Protein AF-A0A3M1CZ71-F1 (afdb_monomer)

Solvent-accessible surface area (backbone atoms only — not comparable to full-atom values): 5357 Å² total; per-residue (Å²): 136,90,86,85,86,86,87,82,53,97,80,78,64,80,87,35,59,45,89,96,56,65,81,87,72,74,64,71,39,74,74,74,48,35,66,56,54,41,52,51,54,55,50,46,34,67,75,73,41,68,86,59,56,65,69,61,52,54,57,49,41,61,68,47,58,47,87,74,90,82,89,74,80,80,83,79,88,120

Secondary structure (DSSP, 8-state):
---------TTS----PPTTS-TTS-----SPPHHHHHHHHHHHHHHH-TTS-HHHHHHHHHHHSS-----PPP----

Radius of gyration: 14.55 Å; Cα contacts (8 Å, |Δi|>4): 39; chains: 1; bounding box: 30×31×41 Å

Mean predicted aligned error: 5.39 Å

Foldseek 3Di:
DDDDDDDDDPVNDDDQADPPDDPPPPDGCPPPALVRVLVVLVVCCVPPPVVDDPCVSVVVSVNSSPGDDDDDPDPPPD

Structure (mmCIF, N/CA/C/O backbone):
data_AF-A0A3M1CZ71-F1
#
_entry.id   AF-A0A3M1CZ71-F1
#
loop_
_atom_site.group_PDB
_atom_site.id
_atom_site.type_symbol
_atom_site.label_atom_id
_atom_site.label_alt_id
_atom_site.label_comp_id
_atom_site.label_asym_id
_atom_site.label_entity_id
_atom_site.label_seq_id
_atom_site.pdbx_PDB_ins_code
_atom_site.Cartn_x
_atom_site.Cartn_y
_atom_site.Cartn_z
_atom_site.occupancy
_atom_site.B_iso_or_equiv
_atom_site.auth_seq_id
_atom_site.auth_comp_id
_atom_site.auth_asym_id
_atom_site.auth_atom_id
_atom_site.pdbx_PDB_model_num
ATOM 1 N N . MET A 1 1 ? -8.745 -12.242 -14.528 1.00 72.00 1 MET A N 1
ATOM 2 C CA . MET A 1 1 ? -7.868 -12.756 -13.453 1.00 72.00 1 MET A CA 1
ATOM 3 C C . MET A 1 1 ? -7.933 -11.787 -12.291 1.00 72.00 1 MET A C 1
ATOM 5 O O . MET A 1 1 ? -7.642 -10.614 -12.496 1.00 72.00 1 MET A O 1
ATOM 9 N N . THR A 1 2 ? -8.363 -12.261 -11.128 1.00 85.19 2 THR A N 1
ATOM 10 C CA . THR A 1 2 ? -8.493 -11.457 -9.905 1.00 85.19 2 THR A CA 1
ATOM 11 C C . THR A 1 2 ? -7.134 -11.319 -9.225 1.00 85.19 2 THR A C 1
ATOM 13 O O . THR A 1 2 ? -6.337 -12.255 -9.258 1.00 85.19 2 THR A O 1
ATOM 16 N N . VAL A 1 3 ? -6.860 -10.157 -8.632 1.00 88.19 3 VAL A N 1
ATOM 17 C CA . VAL A 1 3 ? -5.668 -9.906 -7.812 1.00 88.19 3 VAL A CA 1
ATOM 18 C C . VAL A 1 3 ? -6.134 -9.657 -6.385 1.00 88.19 3 VAL A C 1
ATOM 20 O O . VAL A 1 3 ? -7.033 -8.847 -6.172 1.00 88.19 3 VAL A O 1
ATOM 23 N N . LEU A 1 4 ? -5.526 -10.352 -5.428 1.00 91.06 4 LEU A N 1
ATOM 24 C CA . LEU A 1 4 ? -5.751 -10.156 -4.001 1.00 91.06 4 LEU A CA 1
ATOM 25 C C . LEU A 1 4 ? -4.444 -9.689 -3.368 1.00 91.06 4 LEU A C 1
ATOM 27 O O . LEU A 1 4 ? -3.383 -10.241 -3.660 1.00 91.06 4 LEU A O 1
ATOM 31 N N . VAL A 1 5 ? -4.530 -8.673 -2.515 1.00 89.19 5 VAL A N 1
ATOM 32 C CA . VAL A 1 5 ? -3.395 -8.146 -1.754 1.00 89.19 5 VAL A CA 1
ATOM 33 C C . VAL A 1 5 ? -3.758 -8.228 -0.280 1.00 89.19 5 VAL A C 1
ATOM 35 O O . VAL A 1 5 ? -4.747 -7.636 0.144 1.00 89.19 5 VAL A O 1
ATOM 38 N N . GLY A 1 6 ? -2.966 -8.980 0.480 1.00 91.56 6 GLY A N 1
ATOM 39 C CA . GLY A 1 6 ? -3.062 -9.060 1.933 1.00 91.56 6 GLY A CA 1
ATOM 40 C C . GLY A 1 6 ? -1.856 -8.385 2.573 1.00 91.56 6 GLY A C 1
ATOM 41 O O . GLY A 1 6 ? -0.733 -8.541 2.095 1.00 91.56 6 GLY A O 1
ATOM 42 N N . PHE A 1 7 ? -2.090 -7.640 3.645 1.00 88.06 7 PHE A N 1
ATOM 43 C CA . PHE A 1 7 ? -1.042 -7.086 4.493 1.00 88.06 7 PHE A CA 1
ATOM 44 C C . PHE A 1 7 ? -1.480 -7.163 5.952 1.00 88.06 7 PHE A C 1
ATOM 46 O O . PHE A 1 7 ? -2.661 -7.037 6.270 1.00 88.06 7 PHE A O 1
ATOM 53 N N . GLU A 1 8 ? -0.505 -7.366 6.828 1.00 89.44 8 GLU A N 1
ATOM 54 C CA . GLU A 1 8 ? -0.672 -7.373 8.275 1.00 89.44 8 GLU A CA 1
ATOM 55 C C . GLU A 1 8 ? 0.114 -6.198 8.856 1.00 89.44 8 GLU A C 1
ATOM 57 O O . GLU A 1 8 ? 1.195 -5.863 8.368 1.00 89.44 8 GLU A O 1
ATOM 62 N N . PHE A 1 9 ? -0.430 -5.563 9.892 1.00 86.00 9 PHE A N 1
ATOM 63 C CA . PHE A 1 9 ? 0.270 -4.523 10.636 1.00 86.00 9 PHE A CA 1
ATOM 64 C C . PHE A 1 9 ? 0.865 -5.147 11.896 1.00 86.00 9 PHE A C 1
ATOM 66 O O . PHE A 1 9 ? 0.106 -5.415 12.827 1.00 86.00 9 PHE A O 1
ATOM 73 N N . PRO A 1 10 ? 2.198 -5.323 11.991 1.00 88.00 10 PRO A N 1
ATOM 74 C CA . PRO A 1 10 ? 2.812 -6.024 13.123 1.00 88.00 10 PRO A CA 1
ATOM 75 C C . PRO A 1 10 ? 2.514 -5.392 14.489 1.00 88.00 10 PRO A C 1
ATOM 77 O O . PRO A 1 10 ? 2.581 -6.058 15.514 1.00 88.00 10 PRO A O 1
ATOM 80 N N . LEU A 1 11 ? 2.193 -4.094 14.510 1.00 89.38 11 LEU A N 1
ATOM 81 C CA . LEU A 1 11 ? 1.844 -3.346 15.721 1.00 89.38 11 LEU A CA 1
ATOM 82 C C . LEU A 1 11 ? 0.332 -3.123 15.888 1.00 89.38 11 LEU A C 1
ATOM 84 O O . LEU A 1 11 ? -0.071 -2.358 16.762 1.00 89.38 11 LEU A O 1
ATOM 88 N N . GLY A 1 12 ? -0.501 -3.703 15.018 1.00 86.19 12 GLY A N 1
ATOM 89 C CA . GLY A 1 12 ? -1.955 -3.513 15.021 1.00 86.19 12 GLY A CA 1
ATOM 90 C C . GLY A 1 12 ? -2.408 -2.068 14.775 1.00 86.19 12 GLY A C 1
ATOM 91 O O . GLY A 1 12 ? -3.537 -1.714 15.097 1.00 86.19 12 GLY A O 1
ATOM 92 N N . ARG A 1 13 ? -1.530 -1.204 14.249 1.00 86.31 13 ARG A N 1
ATOM 93 C CA . ARG A 1 13 ? -1.794 0.225 14.031 1.00 86.31 13 ARG A CA 1
ATOM 94 C C . ARG A 1 13 ? -1.509 0.614 12.589 1.00 86.31 13 ARG A C 1
ATOM 96 O O . ARG A 1 13 ? -0.545 0.138 11.993 1.00 86.31 13 ARG A O 1
ATOM 103 N N . TYR A 1 14 ? -2.312 1.538 12.075 1.00 87.06 14 TYR A N 1
ATOM 104 C CA . TYR A 1 14 ? -2.185 2.086 10.731 1.00 87.06 14 TYR A CA 1
ATOM 105 C C . TYR A 1 14 ? -2.250 3.618 10.775 1.00 87.06 14 TYR A C 1
ATOM 107 O O . TYR A 1 14 ? -3.096 4.192 11.459 1.00 87.06 14 TYR A O 1
ATOM 115 N N . HIS A 1 15 ? -1.336 4.286 10.064 1.00 86.75 15 HIS A N 1
ATOM 116 C CA . HIS A 1 15 ? -1.299 5.746 9.999 1.00 86.75 15 HIS A CA 1
ATOM 117 C C . HIS A 1 15 ? -2.215 6.240 8.874 1.00 86.75 15 HIS A C 1
ATOM 119 O O . HIS A 1 15 ? -1.819 6.289 7.711 1.00 86.75 15 HIS A O 1
ATOM 125 N N . ALA A 1 16 ? -3.450 6.583 9.237 1.00 87.44 16 ALA A N 1
ATOM 126 C CA . ALA A 1 16 ? -4.530 6.875 8.299 1.00 87.44 16 ALA A CA 1
ATOM 127 C C . ALA A 1 16 ? -4.614 8.339 7.833 1.00 87.44 16 ALA A C 1
ATOM 129 O O . ALA A 1 16 ? -5.637 8.730 7.292 1.00 87.44 16 ALA A O 1
ATOM 130 N N . SER A 1 17 ? -3.579 9.160 8.017 1.00 88.44 17 SER A N 1
ATOM 131 C CA . SER A 1 17 ? -3.589 10.557 7.550 1.00 88.44 17 SER A CA 1
ATOM 132 C C . SER A 1 17 ? -3.668 10.603 6.016 1.00 88.44 17 SER A C 1
ATOM 134 O O . SER A 1 17 ? -2.799 9.998 5.378 1.00 88.44 17 SER A O 1
ATOM 136 N N . PRO A 1 18 ? -4.656 11.263 5.386 1.00 84.69 18 PRO A N 1
ATOM 137 C CA . PRO A 1 18 ? -4.739 11.335 3.929 1.00 84.69 18 PRO A CA 1
ATOM 138 C C . PRO A 1 18 ? -3.514 11.995 3.281 1.00 84.69 18 PRO A C 1
ATOM 140 O O . PRO A 1 18 ? -2.717 12.695 3.914 1.00 84.69 18 PRO A O 1
ATOM 143 N N . TRP A 1 19 ? -3.302 11.725 1.993 1.00 81.50 19 TRP A N 1
ATOM 144 C CA . TRP A 1 19 ? -2.227 12.388 1.255 1.00 81.50 19 TRP A CA 1
ATOM 145 C C . TRP A 1 19 ? -2.558 13.868 1.031 1.00 81.50 19 TRP A C 1
ATOM 147 O O . TRP A 1 19 ? -3.599 14.188 0.470 1.00 81.50 19 TRP A O 1
ATOM 157 N N . GLY A 1 20 ? -1.632 14.763 1.384 1.00 81.25 20 GLY A N 1
ATOM 158 C CA . GLY A 1 20 ? -1.791 16.203 1.158 1.00 81.25 20 GLY A CA 1
ATOM 159 C C . GLY A 1 20 ? -2.641 16.931 2.204 1.00 81.25 20 GLY A C 1
ATOM 160 O O . GLY A 1 20 ? -2.867 18.124 2.038 1.00 81.25 20 GLY A O 1
ATOM 161 N N . THR A 1 21 ? -3.063 16.250 3.272 1.00 79.00 21 THR A N 1
ATOM 162 C CA . THR A 1 21 ? -3.796 16.834 4.408 1.00 79.00 21 THR A CA 1
ATOM 163 C C . THR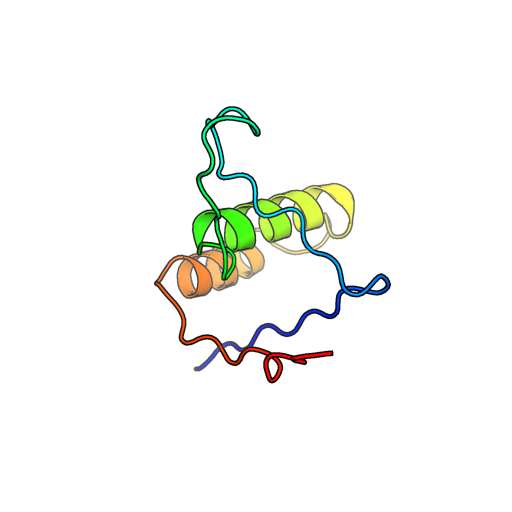 A 1 21 ? -2.893 16.973 5.628 1.00 79.00 21 THR A C 1
ATOM 165 O O . THR A 1 21 ? -1.999 16.144 5.850 1.00 79.00 21 THR A O 1
ATOM 168 N N . HIS A 1 22 ? -3.137 17.980 6.465 1.00 73.19 22 HIS A N 1
ATOM 169 C CA . HIS A 1 22 ? -2.474 18.058 7.766 1.00 73.19 22 HIS A CA 1
ATOM 170 C C . HIS A 1 22 ? -3.086 17.032 8.742 1.00 73.19 22 HIS A C 1
ATOM 172 O O . HIS A 1 22 ? -4.306 16.907 8.805 1.00 73.19 22 HIS A O 1
ATOM 178 N N . PRO A 1 23 ? -2.288 16.339 9.583 1.00 64.56 23 PRO A N 1
ATOM 179 C CA . PRO A 1 23 ? -2.799 15.320 10.516 1.00 64.56 23 PRO A CA 1
ATOM 180 C C . PRO A 1 23 ? -3.868 15.811 11.508 1.00 64.56 23 PRO A C 1
ATOM 182 O O . PRO A 1 23 ? -4.588 15.007 12.090 1.00 64.56 23 PRO A O 1
ATOM 185 N N . ASN A 1 24 ? -3.966 17.127 11.710 1.00 70.38 24 ASN A N 1
ATOM 186 C CA . ASN A 1 24 ? -4.904 17.752 12.642 1.00 70.38 24 ASN A CA 1
ATOM 187 C C . ASN A 1 24 ? -6.234 18.163 11.984 1.00 70.38 24 ASN A C 1
ATOM 189 O O . ASN A 1 24 ? -7.080 18.743 12.657 1.00 70.38 24 ASN A O 1
ATOM 193 N N . GLU A 1 25 ? -6.423 17.889 10.691 1.00 75.88 25 GLU A N 1
ATOM 194 C CA . GLU A 1 25 ? -7.665 18.198 9.962 1.00 75.88 25 GLU A CA 1
ATOM 195 C C . GLU A 1 25 ? -8.774 17.165 10.229 1.00 75.88 25 GLU A C 1
ATOM 197 O O . GLU A 1 25 ? -9.924 17.380 9.860 1.00 75.88 25 GLU A O 1
ATOM 202 N N . GLY A 1 26 ? -8.456 16.066 10.926 1.00 75.75 26 GLY A N 1
ATOM 203 C CA . GLY A 1 26 ? -9.431 15.076 11.395 1.00 75.75 26 GLY A CA 1
ATOM 204 C C . GLY A 1 26 ? -9.920 14.094 10.328 1.00 75.75 26 GLY A C 1
ATOM 205 O O . GLY A 1 26 ? -10.694 13.194 10.650 1.00 75.75 26 GLY A O 1
ATOM 206 N N . GLU A 1 27 ? -9.462 14.220 9.082 1.00 81.88 27 GLU A N 1
ATOM 207 C CA . GLU A 1 27 ? -9.770 13.252 8.033 1.00 81.88 27 GLU A CA 1
ATOM 208 C C . GLU A 1 27 ? -8.997 11.941 8.225 1.00 81.88 27 GLU A C 1
ATOM 210 O O . GLU A 1 27 ? -7.813 11.925 8.569 1.00 81.88 27 GLU A O 1
ATOM 215 N N . VAL A 1 28 ? -9.682 10.821 7.987 1.00 84.81 28 VAL A N 1
ATOM 216 C CA . VAL A 1 28 ? -9.154 9.466 8.168 1.00 84.81 28 VAL A CA 1
ATOM 217 C C . VAL A 1 28 ? -9.290 8.699 6.857 1.00 84.81 28 VAL A C 1
ATOM 219 O O . VAL A 1 28 ? -10.390 8.466 6.365 1.00 84.81 28 VAL A O 1
ATOM 222 N N . GLU A 1 29 ? -8.168 8.247 6.310 1.00 88.88 29 GLU A N 1
ATOM 223 C CA . GLU A 1 29 ? -8.098 7.386 5.132 1.00 88.88 29 GLU A CA 1
ATOM 224 C C . GLU A 1 29 ? -8.058 5.910 5.552 1.00 88.88 29 GLU A C 1
ATOM 226 O O . GLU A 1 29 ? -7.007 5.260 5.512 1.00 88.88 29 GLU A O 1
ATOM 231 N N . TRP A 1 30 ? -9.207 5.383 5.983 1.00 88.31 30 TRP A N 1
ATOM 232 C CA . TRP A 1 30 ? -9.395 3.957 6.245 1.00 88.31 30 TRP A CA 1
ATOM 233 C C . TRP A 1 30 ? -10.675 3.440 5.568 1.00 88.31 30 TRP A C 1
ATOM 235 O O . TRP A 1 30 ? -11.745 4.001 5.807 1.00 88.31 30 TRP A O 1
ATOM 245 N N . PRO A 1 31 ? -10.605 2.365 4.762 1.00 89.62 31 PRO A N 1
ATOM 246 C CA . PRO A 1 31 ? -9.407 1.605 4.385 1.00 89.62 31 PRO A CA 1
ATOM 247 C C . PRO A 1 31 ? -8.420 2.400 3.503 1.00 89.62 31 PRO A C 1
ATOM 249 O O . PRO A 1 31 ? -8.777 3.465 3.000 1.00 89.62 31 PRO A O 1
ATOM 252 N N . PRO A 1 32 ? -7.176 1.911 3.302 1.00 90.12 32 PRO A N 1
ATOM 253 C CA . PRO A 1 32 ? -6.188 2.606 2.477 1.00 90.12 32 PRO A CA 1
ATOM 254 C C . PRO A 1 32 ? -6.709 2.803 1.055 1.00 90.12 32 PRO A C 1
ATOM 256 O O . PRO A 1 32 ? -7.096 1.826 0.418 1.00 90.12 32 PRO A O 1
ATOM 259 N N . SER A 1 33 ? -6.684 4.027 0.534 1.00 89.94 33 SER A N 1
ATOM 260 C CA . SER A 1 33 ? -7.144 4.327 -0.825 1.00 89.94 33 SER A CA 1
ATOM 261 C C . SER A 1 33 ? -6.338 3.563 -1.8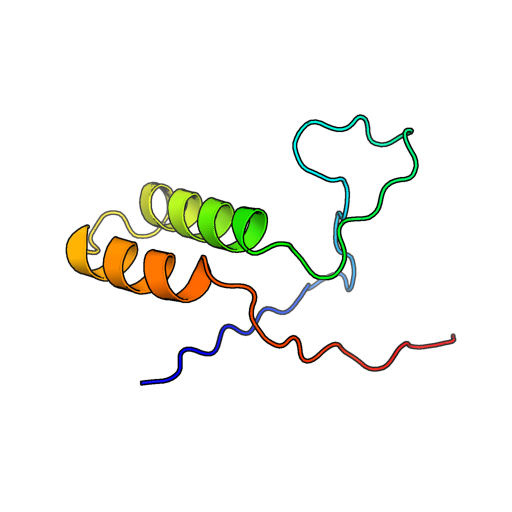91 1.00 89.94 33 SER A C 1
ATOM 263 O O . SER A 1 33 ? -5.168 3.225 -1.663 1.00 89.94 33 SER A O 1
ATOM 265 N N . PRO A 1 34 ? -6.894 3.351 -3.102 1.00 92.06 34 PRO A N 1
ATOM 266 C CA . PRO A 1 34 ? -6.136 2.795 -4.226 1.00 92.06 34 PRO A CA 1
ATOM 267 C C . PRO A 1 34 ? -4.834 3.557 -4.496 1.00 92.06 34 PRO A C 1
ATOM 269 O O . PRO A 1 34 ? -3.801 2.947 -4.763 1.00 92.06 34 PRO A O 1
ATOM 272 N N . TRP A 1 35 ? -4.856 4.888 -4.352 1.00 91.12 35 TRP A N 1
ATOM 273 C CA . TRP A 1 35 ? -3.665 5.727 -4.475 1.00 91.12 35 TRP A CA 1
ATOM 274 C C . TRP A 1 35 ? -2.580 5.329 -3.474 1.00 91.12 35 TRP A C 1
ATOM 276 O O . TRP A 1 35 ? -1.429 5.125 -3.867 1.00 91.12 35 TRP A O 1
ATOM 286 N N . ARG A 1 36 ? -2.933 5.175 -2.193 1.00 91.56 36 ARG A N 1
ATOM 287 C CA . ARG A 1 36 ? -1.977 4.791 -1.151 1.00 91.56 36 ARG A CA 1
ATOM 288 C C . ARG A 1 36 ? -1.380 3.411 -1.406 1.00 91.56 36 ARG A C 1
ATOM 290 O O . ARG A 1 36 ? -0.166 3.256 -1.275 1.00 91.56 36 ARG A O 1
ATOM 297 N N . LEU A 1 37 ? -2.194 2.448 -1.838 1.00 91.50 37 LEU A N 1
ATOM 298 C CA . LEU A 1 37 ? -1.729 1.103 -2.191 1.00 91.50 37 LEU A CA 1
ATOM 299 C C . LEU A 1 37 ? -0.773 1.123 -3.392 1.00 91.50 37 LEU A C 1
ATOM 301 O O . LEU A 1 37 ? 0.339 0.601 -3.309 1.00 91.50 37 LEU A O 1
ATOM 305 N N . VAL A 1 38 ? -1.172 1.765 -4.493 1.00 94.62 38 VAL A N 1
ATOM 306 C CA . VAL A 1 38 ? -0.365 1.849 -5.720 1.00 94.62 38 VAL A CA 1
ATOM 307 C C . VAL A 1 38 ? 0.954 2.573 -5.461 1.00 94.62 38 VAL A C 1
ATOM 309 O O . VAL A 1 38 ? 2.008 2.099 -5.885 1.00 94.62 38 VAL A O 1
ATOM 312 N N . ARG A 1 39 ? 0.921 3.686 -4.722 1.00 94.50 39 ARG A N 1
ATOM 313 C CA . ARG A 1 39 ? 2.117 4.464 -4.380 1.00 94.50 39 ARG A CA 1
ATOM 314 C C . ARG A 1 39 ? 3.091 3.665 -3.517 1.00 94.50 39 ARG A C 1
ATOM 316 O O . ARG A 1 39 ? 4.292 3.716 -3.773 1.00 94.50 39 ARG A O 1
ATOM 323 N N . ALA A 1 40 ? 2.588 2.934 -2.520 1.00 93.56 40 ALA A N 1
ATOM 324 C CA . ALA A 1 40 ? 3.416 2.095 -1.658 1.00 93.56 40 ALA A CA 1
ATOM 325 C C . ALA A 1 40 ? 4.111 0.987 -2.461 1.00 93.56 40 ALA A C 1
ATOM 327 O O . ALA A 1 40 ? 5.329 0.852 -2.384 1.00 93.56 40 ALA A O 1
ATOM 328 N N . LEU A 1 41 ? 3.362 0.261 -3.297 1.00 95.00 41 LEU A N 1
ATOM 329 C CA . LEU A 1 41 ? 3.914 -0.803 -4.140 1.00 95.00 41 LEU A CA 1
ATOM 330 C C . LEU A 1 41 ? 4.923 -0.273 -5.164 1.00 95.00 41 LEU A C 1
ATOM 332 O O . LEU A 1 41 ? 5.964 -0.894 -5.369 1.00 95.00 41 LEU A O 1
ATOM 336 N N . TYR A 1 42 ? 4.655 0.886 -5.771 1.00 97.12 42 TYR A N 1
ATOM 337 C CA . TYR A 1 42 ? 5.591 1.526 -6.696 1.00 97.12 42 TYR A CA 1
ATOM 338 C C . TYR A 1 42 ? 6.906 1.905 -6.000 1.00 97.12 42 TYR A C 1
ATOM 340 O O . TYR A 1 42 ? 7.983 1.613 -6.515 1.00 97.12 42 TYR A O 1
ATOM 348 N N . ALA A 1 43 ? 6.842 2.504 -4.807 1.00 97.38 43 ALA A N 1
ATOM 349 C CA . ALA A 1 43 ? 8.038 2.833 -4.033 1.00 97.38 43 ALA A CA 1
ATOM 350 C C . ALA A 1 43 ? 8.816 1.571 -3.616 1.00 97.38 43 ALA A C 1
ATOM 352 O O . ALA A 1 43 ? 10.032 1.508 -3.793 1.00 97.38 43 ALA A O 1
ATOM 353 N N . SER A 1 44 ? 8.117 0.538 -3.129 1.00 96.44 44 SER A N 1
ATOM 354 C CA . SER A 1 44 ? 8.731 -0.745 -2.766 1.00 96.44 44 SER A CA 1
ATOM 355 C C . SER A 1 44 ? 9.388 -1.444 -3.954 1.00 96.44 44 SER A C 1
ATOM 357 O O . SER A 1 44 ? 10.425 -2.080 -3.775 1.00 96.44 44 SER A O 1
ATOM 359 N N . TRP A 1 45 ? 8.832 -1.320 -5.161 1.00 97.75 45 TRP A N 1
ATOM 360 C CA . TRP A 1 45 ? 9.460 -1.850 -6.370 1.00 97.75 45 TRP A CA 1
ATOM 361 C C . TRP A 1 45 ? 10.837 -1.219 -6.600 1.00 97.75 45 TRP A C 1
ATOM 363 O O . TRP A 1 45 ? 11.823 -1.951 -6.678 1.00 97.75 45 TRP A O 1
ATOM 373 N N . HIS A 1 46 ? 10.915 0.114 -6.617 1.00 97.50 46 HIS A N 1
ATOM 374 C CA . HIS A 1 46 ? 12.176 0.837 -6.826 1.00 97.50 46 HIS A CA 1
ATOM 375 C C . HIS A 1 46 ? 13.210 0.561 -5.730 1.00 97.50 46 HIS A C 1
ATOM 377 O O . HIS A 1 46 ? 14.393 0.417 -6.025 1.00 97.50 46 HIS A O 1
ATOM 383 N N . GLU A 1 47 ? 12.782 0.458 -4.471 1.00 98.19 47 GLU A N 1
ATOM 384 C CA . GLU A 1 47 ? 13.708 0.294 -3.346 1.00 98.19 47 GLU A CA 1
ATOM 385 C C . GLU A 1 47 ? 14.138 -1.163 -3.116 1.00 98.19 47 GLU A C 1
ATOM 387 O O . GLU A 1 47 ? 15.288 -1.429 -2.769 1.00 98.19 47 GLU A O 1
ATOM 392 N N . LYS A 1 48 ? 13.213 -2.119 -3.254 1.00 97.38 48 LYS A N 1
ATOM 393 C CA . LYS A 1 48 ? 13.416 -3.506 -2.801 1.00 97.38 48 LYS A CA 1
ATOM 394 C C . LYS A 1 48 ? 13.451 -4.524 -3.931 1.00 97.38 48 LYS A C 1
ATOM 396 O O . LYS A 1 48 ? 14.004 -5.603 -3.742 1.00 97.38 48 LYS A O 1
ATOM 401 N N . SER A 1 49 ? 12.839 -4.234 -5.077 1.00 97.12 49 SER A N 1
ATOM 402 C CA . SER A 1 49 ? 12.699 -5.199 -6.177 1.00 97.12 49 SER A CA 1
ATOM 403 C C . SER A 1 49 ? 13.046 -4.617 -7.557 1.00 97.12 49 SER A C 1
ATOM 405 O O . SER A 1 49 ? 12.325 -4.893 -8.516 1.00 97.12 49 SER A O 1
ATOM 407 N N . PRO A 1 50 ? 14.160 -3.871 -7.719 1.00 96.75 50 PRO A N 1
ATOM 408 C CA . PRO A 1 50 ? 14.471 -3.171 -8.972 1.00 96.75 50 PRO A CA 1
ATOM 409 C C . PRO A 1 50 ? 14.710 -4.109 -10.169 1.00 96.75 50 PRO A C 1
ATOM 411 O O . PRO A 1 50 ? 14.755 -3.664 -11.308 1.00 96.75 50 PRO A O 1
ATOM 414 N N . HIS A 1 51 ? 14.864 -5.412 -9.920 1.00 97.75 51 HIS A N 1
ATOM 415 C CA . HIS A 1 51 ? 15.029 -6.445 -10.942 1.00 97.75 51 HIS A CA 1
ATOM 416 C C . HIS A 1 51 ? 13.713 -6.845 -11.634 1.00 97.75 51 HIS A C 1
ATOM 418 O O . HIS A 1 51 ? 13.754 -7.508 -12.6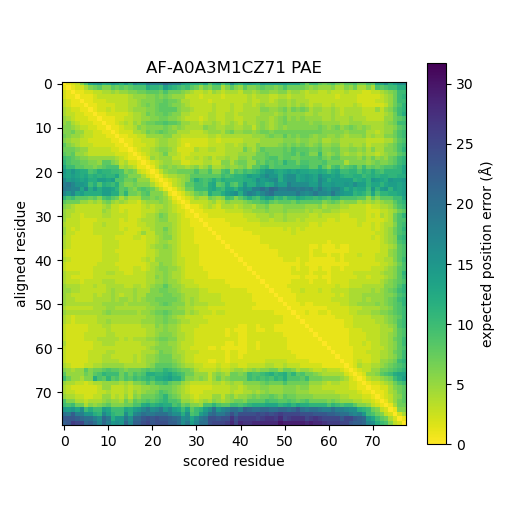70 1.00 97.75 51 HIS A O 1
ATOM 424 N N . LEU A 1 52 ? 12.550 -6.500 -11.068 1.00 97.94 52 LEU A N 1
ATOM 425 C CA . LEU A 1 52 ? 11.260 -6.775 -11.702 1.00 97.94 52 LEU A CA 1
ATOM 426 C C . LEU A 1 52 ? 11.073 -5.875 -12.922 1.00 97.94 52 LEU A C 1
ATOM 428 O O . LEU A 1 52 ? 11.381 -4.684 -12.869 1.00 97.94 52 LEU A O 1
ATOM 432 N N . SER A 1 53 ? 10.526 -6.436 -14.002 1.00 97.75 53 SER A N 1
ATOM 433 C CA . SER A 1 53 ? 10.256 -5.663 -15.211 1.00 97.75 53 SER A CA 1
ATOM 434 C C . SER A 1 53 ? 9.160 -4.626 -14.982 1.00 97.75 53 SER A C 1
ATOM 436 O O . SER A 1 53 ? 8.170 -4.870 -14.286 1.00 97.75 53 S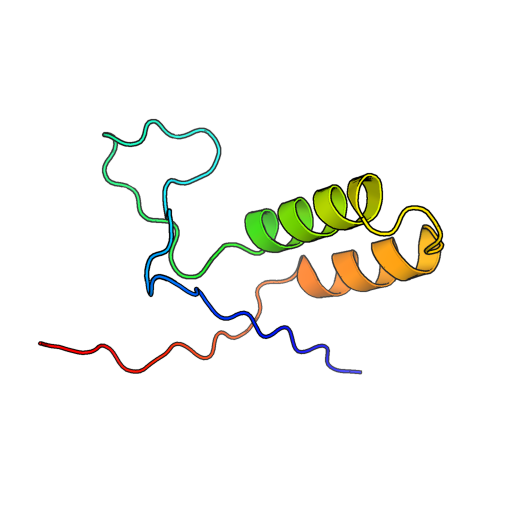ER A O 1
ATOM 438 N N . GLU A 1 54 ? 9.318 -3.474 -15.627 1.00 97.81 54 GLU A N 1
ATOM 439 C CA . GLU A 1 54 ? 8.345 -2.387 -15.569 1.00 97.81 54 GLU A CA 1
ATOM 440 C C . GLU A 1 54 ? 6.958 -2.839 -16.042 1.00 97.81 54 GLU A C 1
ATOM 442 O O . GLU A 1 54 ? 5.966 -2.591 -15.360 1.00 97.81 54 GLU A O 1
ATOM 447 N N . ASP A 1 55 ? 6.879 -3.586 -17.146 1.00 98.12 55 ASP A N 1
ATOM 448 C CA . ASP A 1 55 ? 5.608 -4.083 -17.684 1.00 98.12 55 ASP A CA 1
ATOM 449 C C . ASP A 1 55 ? 4.834 -4.948 -16.684 1.00 98.12 55 ASP A C 1
ATOM 451 O O . ASP A 1 55 ? 3.610 -4.824 -16.561 1.00 98.12 55 ASP A O 1
ATOM 455 N N . LEU A 1 56 ? 5.5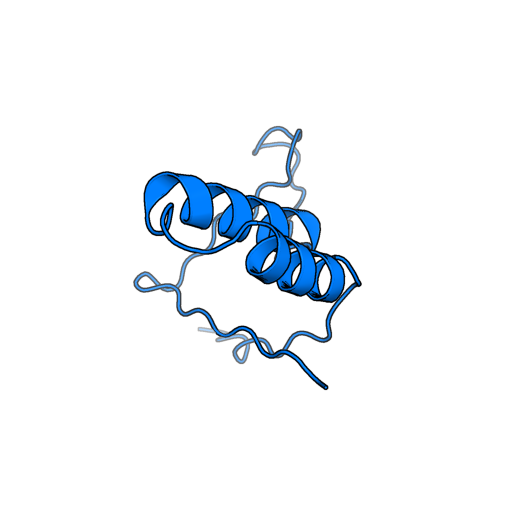41 -5.804 -15.937 1.00 96.25 56 LEU A N 1
ATOM 456 C CA . LEU A 1 56 ? 4.936 -6.647 -14.911 1.00 96.25 56 LEU A CA 1
ATOM 457 C C . LEU A 1 56 ? 4.350 -5.786 -13.789 1.00 96.25 56 LEU A C 1
ATOM 459 O O . LEU A 1 56 ? 3.187 -5.958 -13.410 1.00 96.25 56 LEU A O 1
ATOM 463 N N . VAL A 1 57 ? 5.147 -4.848 -13.273 1.00 96.94 57 VAL A N 1
ATOM 464 C CA . VAL A 1 57 ? 4.754 -4.005 -12.140 1.00 96.94 5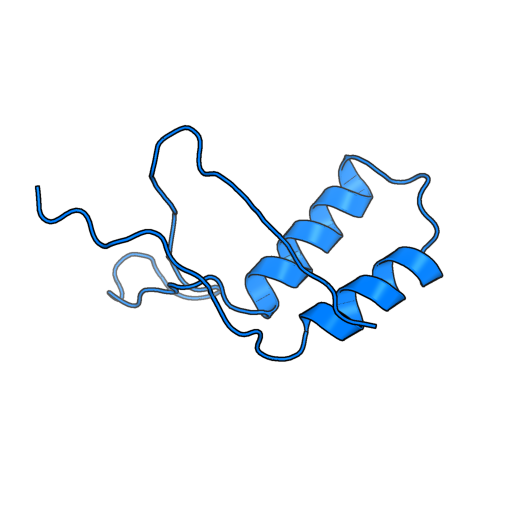7 VAL A CA 1
ATOM 465 C C . VAL A 1 57 ? 3.631 -3.058 -12.542 1.00 96.94 57 VAL A C 1
ATOM 467 O O . VAL A 1 57 ? 2.590 -3.038 -11.889 1.00 96.94 57 VAL A O 1
ATOM 470 N N . LEU A 1 58 ? 3.762 -2.338 -13.656 1.00 96.50 58 LEU A N 1
ATOM 471 C CA . LEU A 1 58 ? 2.712 -1.444 -14.145 1.00 96.50 58 LEU A CA 1
ATOM 472 C C . LEU A 1 58 ? 1.430 -2.208 -14.502 1.00 96.50 58 LEU A C 1
ATOM 474 O O . LEU A 1 58 ? 0.328 -1.703 -14.275 1.00 96.50 58 LEU A O 1
ATOM 478 N N . GLY A 1 59 ? 1.539 -3.435 -15.018 1.00 95.56 59 GLY A N 1
ATOM 479 C CA . GLY A 1 59 ? 0.395 -4.316 -15.252 1.00 95.56 59 GLY A CA 1
ATOM 480 C C . GLY A 1 59 ? -0.370 -4.668 -13.970 1.00 95.56 59 GLY A C 1
ATOM 481 O O . GLY A 1 59 ? -1.603 -4.702 -13.982 1.00 95.56 59 GLY A O 1
ATOM 482 N N . LEU A 1 60 ? 0.337 -4.892 -12.859 1.00 94.00 60 LEU A N 1
ATOM 483 C CA . LEU A 1 60 ? -0.257 -5.092 -11.534 1.00 94.00 60 LEU A CA 1
ATOM 484 C C . LEU A 1 60 ? -0.874 -3.796 -10.990 1.00 94.00 60 LEU A C 1
ATOM 486 O O . LEU A 1 60 ? -2.037 -3.798 -10.586 1.00 94.00 60 LEU A O 1
ATOM 490 N N . LEU A 1 61 ? -0.129 -2.688 -11.014 1.00 95.06 61 LEU A N 1
ATOM 491 C CA . LEU A 1 61 ? -0.572 -1.406 -10.457 1.00 95.06 61 LEU A CA 1
ATOM 492 C C . LEU A 1 61 ? -1.849 -0.893 -11.131 1.00 95.06 61 LEU A C 1
ATOM 494 O O . LEU A 1 61 ? -2.749 -0.419 -10.444 1.00 95.06 61 LEU A O 1
ATOM 498 N N . ARG A 1 62 ? -1.990 -1.062 -12.453 1.00 94.75 62 ARG A N 1
ATOM 499 C CA . ARG A 1 62 ? -3.222 -0.702 -13.183 1.00 94.75 62 ARG A CA 1
ATOM 500 C C . ARG A 1 62 ? -4.455 -1.453 -12.679 1.00 94.75 62 ARG A C 1
ATOM 502 O O . ARG A 1 62 ? -5.535 -0.875 -12.642 1.00 94.75 62 ARG A O 1
ATOM 509 N N . LYS A 1 63 ? -4.308 -2.717 -12.270 1.00 91.94 63 LYS A N 1
ATOM 510 C CA . LYS A 1 6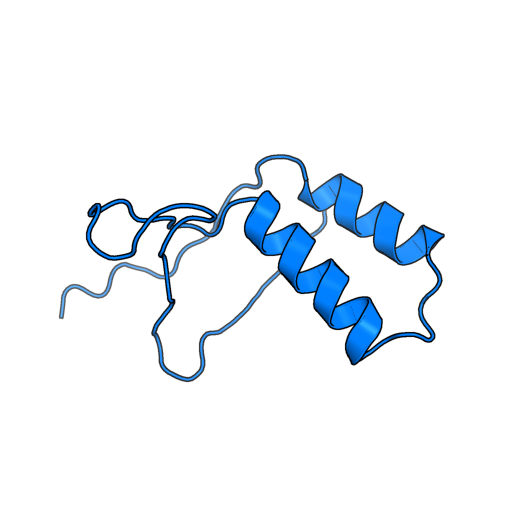3 ? -5.415 -3.513 -11.710 1.00 91.94 63 LYS A CA 1
ATOM 511 C C . LYS A 1 63 ? -5.787 -3.074 -10.295 1.00 91.94 63 LYS A C 1
ATOM 513 O O . LYS A 1 63 ? -6.933 -3.227 -9.902 1.00 91.94 63 LYS A O 1
ATOM 518 N N . LEU A 1 64 ? -4.825 -2.549 -9.538 1.00 91.50 64 LEU A N 1
ATOM 519 C CA . LEU A 1 64 ? -5.030 -2.065 -8.170 1.00 91.50 64 LEU A CA 1
ATOM 520 C C . LEU A 1 64 ? -5.474 -0.598 -8.108 1.00 91.50 64 LEU A C 1
ATOM 522 O O . LEU A 1 64 ? -5.939 -0.150 -7.067 1.00 91.50 64 LEU A O 1
ATOM 526 N N . ALA A 1 65 ? -5.346 0.147 -9.208 1.00 91.50 65 ALA A N 1
ATOM 527 C CA . ALA A 1 65 ? -5.784 1.537 -9.299 1.00 91.50 65 ALA A CA 1
ATOM 528 C C . ALA A 1 65 ? -7.318 1.692 -9.305 1.00 91.50 65 ALA A C 1
ATOM 530 O O . ALA A 1 65 ? -7.824 2.782 -9.047 1.00 91.50 65 ALA A O 1
ATOM 531 N N . THR A 1 66 ? -8.068 0.623 -9.586 1.00 87.06 66 THR A N 1
ATOM 532 C CA . THR A 1 66 ? -9.531 0.608 -9.453 1.00 87.06 66 THR A CA 1
ATOM 533 C C . THR A 1 66 ? -9.934 0.358 -7.997 1.00 87.06 66 THR A C 1
ATOM 535 O O . THR A 1 66 ? -9.302 -0.491 -7.369 1.00 87.06 66 THR A O 1
ATOM 538 N N . PRO A 1 67 ? -10.987 1.010 -7.462 1.00 81.38 67 PRO A N 1
ATOM 539 C CA . PRO A 1 67 ? -11.450 0.781 -6.091 1.00 81.38 67 PRO A CA 1
ATOM 540 C C . PRO A 1 67 ? -11.700 -0.713 -5.808 1.00 81.38 67 PRO A C 1
ATOM 542 O O . PRO A 1 67 ? -12.569 -1.304 -6.456 1.00 81.38 67 PRO A O 1
ATOM 545 N N . PRO A 1 68 ? -10.948 -1.349 -4.889 1.00 81.31 68 PRO A N 1
ATOM 546 C CA . PRO A 1 68 ? -11.137 -2.759 -4.582 1.00 81.31 68 PRO A CA 1
ATOM 547 C C . PRO A 1 68 ? -12.238 -2.948 -3.530 1.00 81.31 68 PRO A C 1
ATOM 549 O O . PRO A 1 68 ? -12.611 -2.024 -2.807 1.00 81.31 68 PRO A O 1
ATOM 552 N N . ALA A 1 69 ? -12.733 -4.179 -3.411 1.00 88.31 69 ALA A N 1
ATOM 553 C CA . ALA A 1 69 ? -13.467 -4.595 -2.223 1.00 88.31 69 ALA A CA 1
ATOM 554 C C . ALA A 1 69 ? -12.466 -4.863 -1.089 1.00 88.31 69 ALA A C 1
ATOM 556 O O . ALA A 1 69 ? -11.458 -5.538 -1.303 1.00 88.31 69 ALA A O 1
ATOM 557 N N . TYR A 1 70 ? -12.749 -4.355 0.111 1.00 88.38 70 TYR A N 1
ATOM 558 C CA . TYR A 1 70 ? -11.903 -4.564 1.285 1.00 88.38 70 TYR A CA 1
ATOM 559 C C . TYR A 1 70 ? -12.533 -5.591 2.218 1.00 88.38 70 TYR A C 1
ATOM 561 O O . TYR A 1 70 ? -13.702 -5.475 2.580 1.00 88.38 70 TYR A O 1
ATOM 569 N N . HIS A 1 71 ? -11.730 -6.563 2.643 1.00 89.75 71 HIS A N 1
ATOM 570 C CA . HIS A 1 71 ? -12.028 -7.388 3.805 1.00 89.75 71 HIS A CA 1
ATOM 571 C C . HIS A 1 71 ? -11.249 -6.819 4.991 1.00 89.75 71 HIS A C 1
ATOM 573 O O . HIS A 1 71 ? -10.018 -6.836 4.990 1.00 89.75 71 HIS A O 1
ATOM 579 N N . LEU A 1 72 ? -11.963 -6.270 5.971 1.00 88.06 72 LEU A N 1
ATOM 580 C CA . LEU A 1 72 ? -11.373 -5.641 7.150 1.00 88.06 72 LEU A CA 1
ATOM 581 C C . LEU A 1 72 ? -11.415 -6.611 8.334 1.00 88.06 72 LEU A C 1
ATOM 583 O O . LEU A 1 72 ? -12.318 -7.449 8.385 1.00 88.06 72 LEU A O 1
ATOM 587 N N . PRO A 1 73 ? -10.456 -6.530 9.273 1.00 82.50 73 PRO A N 1
ATOM 588 C CA . PRO A 1 73 ? -10.574 -7.262 10.526 1.00 82.50 73 PRO A CA 1
ATOM 589 C C . PRO A 1 73 ? -11.861 -6.851 11.248 1.00 82.50 73 PRO A C 1
ATOM 591 O O . PRO A 1 73 ? -12.319 -5.712 11.113 1.00 82.50 73 PRO A O 1
ATOM 594 N N . GLU A 1 74 ? -12.435 -7.774 12.021 1.00 81.56 74 GLU A N 1
ATOM 595 C CA . GLU A 1 74 ? -13.547 -7.436 12.906 1.00 81.56 74 GLU A CA 1
ATOM 596 C C . GLU A 1 74 ? -13.127 -6.287 13.826 1.00 81.56 74 GLU A C 1
ATOM 598 O O . GLU A 1 74 ? -12.010 -6.261 14.352 1.00 81.56 74 GLU A O 1
ATOM 603 N N . VAL A 1 75 ? -14.014 -5.306 13.993 1.00 72.75 75 VAL A N 1
ATOM 604 C CA . VAL A 1 75 ? -13.775 -4.200 14.917 1.00 72.75 75 VAL A CA 1
ATOM 605 C C . VAL A 1 75 ? -13.726 -4.789 16.323 1.00 72.75 75 VAL A C 1
ATOM 607 O O . VAL A 1 75 ? -14.758 -5.138 16.892 1.00 72.75 75 VAL A O 1
ATOM 610 N N . GLY A 1 76 ? -12.523 -4.905 16.882 1.00 58.38 76 GLY A N 1
ATOM 611 C CA . GLY A 1 76 ? -12.336 -5.211 18.291 1.00 58.38 76 GLY A CA 1
ATOM 612 C C . GLY A 1 76 ? -12.832 -4.034 19.122 1.00 58.38 76 GLY A C 1
ATOM 613 O O . GLY A 1 76 ? -12.087 -3.087 19.354 1.00 58.38 76 GLY A O 1
ATOM 614 N N . LEU A 1 77 ? -14.096 -4.069 19.541 1.00 47.38 77 LEU A N 1
ATOM 615 C CA . LEU A 1 77 ? -14.579 -3.253 20.652 1.00 47.38 77 LEU A CA 1
ATOM 616 C C . LEU A 1 77 ? -13.985 -3.857 21.932 1.00 47.38 77 LEU A C 1
ATOM 618 O O . LEU A 1 77 ? -14.615 -4.699 22.568 1.00 47.38 77 LEU A O 1
ATOM 622 N N . SER A 1 78 ? -12.737 -3.508 22.247 1.00 47.00 78 SER A N 1
ATOM 623 C CA . SER A 1 78 ? -12.143 -3.746 23.569 1.00 47.00 78 SER A CA 1
ATOM 624 C C . SER A 1 78 ? -12.328 -2.526 24.453 1.00 47.00 78 SER A C 1
ATOM 626 O O . SE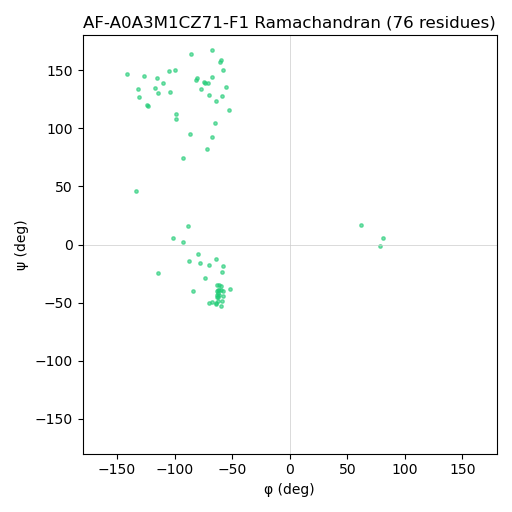R A 1 78 ? -11.959 -1.433 23.961 1.00 47.00 78 SER A O 1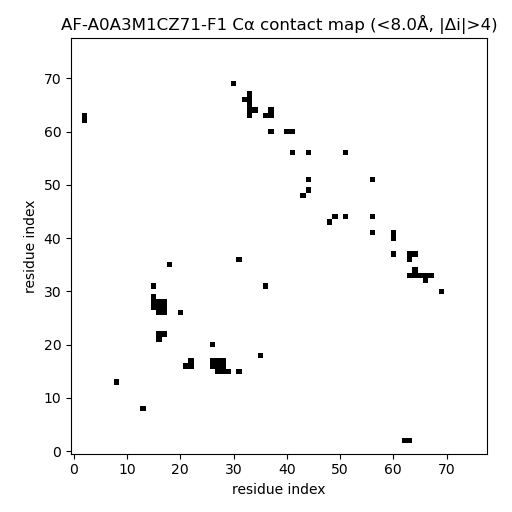
#

pLDDT: mean 87.52, std 10.4, range [47.0, 98.19]

Sequence (78 aa):
MTVLVGFEFPLGRYHASPWGTHPNEGEVEWPPSPWRLVRALYASWHEKSPHLSEDLVLGLLRKLATPPAYHLPEVGLS